Protein AF-A0A2H0L7M5-F1 (afdb_monomer)

Structure (mmCIF, N/CA/C/O backbone):
data_AF-A0A2H0L7M5-F1
#
_entry.id   AF-A0A2H0L7M5-F1
#
loop_
_atom_site.group_PDB
_atom_site.id
_atom_site.type_symbol
_atom_site.label_atom_id
_atom_site.label_alt_id
_atom_site.label_comp_id
_atom_site.label_asym_id
_atom_site.label_entity_id
_atom_site.label_seq_id
_atom_site.pdbx_PDB_ins_code
_atom_site.Cartn_x
_atom_site.Cartn_y
_atom_site.Cartn_z
_atom_site.occupancy
_atom_site.B_iso_or_equiv
_atom_site.auth_seq_id
_atom_site.auth_comp_id
_atom_site.auth_asym_id
_atom_site.auth_atom_id
_atom_site.pdbx_PDB_model_num
ATOM 1 N N . MET A 1 1 ? 35.252 14.551 -13.032 1.00 46.97 1 MET A N 1
ATOM 2 C CA . MET A 1 1 ? 34.311 13.919 -12.076 1.00 46.97 1 MET A CA 1
ATOM 3 C C . MET A 1 1 ? 32.991 14.704 -11.893 1.00 46.97 1 MET A C 1
ATOM 5 O O . MET A 1 1 ? 32.382 14.608 -10.843 1.00 46.97 1 MET A O 1
ATOM 9 N N . LEU A 1 2 ? 32.487 15.441 -12.900 1.00 50.22 2 LEU A N 1
ATOM 10 C CA . LEU A 1 2 ? 31.325 16.353 -12.753 1.00 50.22 2 LEU A CA 1
ATOM 11 C C . LEU A 1 2 ? 30.023 15.880 -13.434 1.00 50.22 2 LEU A C 1
ATOM 13 O O . LEU A 1 2 ? 28.985 16.514 -13.277 1.00 50.22 2 LEU A O 1
ATOM 17 N N . GLN A 1 3 ? 30.059 14.786 -14.201 1.00 51.47 3 GLN A N 1
ATOM 18 C CA . GLN A 1 3 ? 28.890 14.306 -14.955 1.00 51.47 3 GLN A CA 1
ATOM 19 C C . GLN A 1 3 ? 28.024 13.286 -14.198 1.00 51.47 3 GLN A C 1
ATOM 21 O O . GLN A 1 3 ? 26.897 13.041 -14.620 1.00 51.47 3 GLN A O 1
ATOM 26 N N . ASN A 1 4 ? 28.521 12.710 -13.098 1.00 54.72 4 ASN A N 1
ATOM 27 C CA . ASN A 1 4 ? 27.787 11.688 -12.344 1.00 54.72 4 ASN A CA 1
ATOM 28 C C . ASN A 1 4 ? 26.684 12.316 -11.475 1.00 54.72 4 ASN A C 1
ATOM 30 O O . ASN A 1 4 ? 25.532 11.924 -11.619 1.00 54.72 4 ASN A O 1
ATOM 34 N N . ASN A 1 5 ? 26.982 1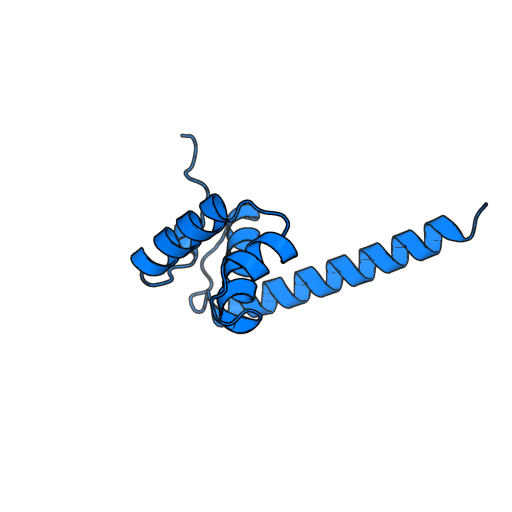3.401 -10.746 1.00 58.94 5 ASN A N 1
ATOM 35 C CA . ASN A 1 5 ? 26.007 14.075 -9.870 1.00 58.94 5 ASN A CA 1
ATOM 36 C C . ASN A 1 5 ? 24.716 14.496 -10.596 1.00 58.94 5 ASN A C 1
ATOM 38 O O . ASN A 1 5 ? 23.626 14.234 -10.112 1.00 58.94 5 ASN A O 1
ATOM 42 N N . LYS A 1 6 ? 24.807 15.056 -11.813 1.00 63.06 6 LYS A N 1
ATOM 43 C CA . LYS A 1 6 ? 23.609 15.474 -12.571 1.00 63.06 6 LYS A CA 1
ATOM 44 C C . LYS A 1 6 ? 22.723 14.306 -13.019 1.00 63.06 6 LYS A C 1
ATOM 46 O O . LYS A 1 6 ? 21.518 14.484 -13.182 1.00 63.06 6 LYS A O 1
ATOM 51 N N . LYS A 1 7 ? 23.312 13.135 -13.291 1.00 67.06 7 LYS A N 1
ATOM 52 C CA . LYS A 1 7 ? 22.551 11.935 -13.675 1.00 67.06 7 LYS A CA 1
ATOM 53 C C . LYS A 1 7 ? 21.855 11.336 -12.460 1.00 67.06 7 LYS A C 1
ATOM 55 O O . LYS A 1 7 ? 20.703 10.928 -12.585 1.00 67.06 7 LYS A O 1
ATOM 60 N N . ASP A 1 8 ? 22.533 11.337 -11.318 1.00 73.06 8 ASP A N 1
ATOM 61 C CA . ASP A 1 8 ? 21.977 10.874 -10.051 1.00 73.06 8 ASP A CA 1
ATOM 62 C C . ASP A 1 8 ? 20.804 11.772 -9.612 1.00 73.06 8 ASP A C 1
ATOM 64 O O . ASP A 1 8 ? 19.721 11.254 -9.340 1.00 73.06 8 ASP A O 1
ATOM 68 N N . ASP A 1 9 ? 20.944 13.099 -9.720 1.00 75.00 9 ASP A N 1
ATOM 69 C CA . ASP A 1 9 ? 19.875 14.069 -9.426 1.00 75.00 9 ASP A CA 1
ATOM 70 C C . ASP A 1 9 ? 18.635 13.879 -10.322 1.00 75.00 9 ASP A C 1
ATOM 72 O O . ASP A 1 9 ? 17.490 13.895 -9.859 1.00 75.00 9 ASP A O 1
ATOM 76 N N . LEU A 1 10 ? 18.839 13.663 -11.628 1.00 75.62 10 LEU A N 1
ATOM 77 C CA . LEU A 1 10 ? 17.740 13.407 -12.564 1.00 75.62 10 LEU A CA 1
ATOM 78 C C . LEU A 1 10 ? 17.038 12.077 -12.253 1.00 75.62 10 LEU A C 1
ATOM 80 O O . LEU A 1 10 ? 15.809 11.986 -12.322 1.00 75.62 10 LEU A O 1
ATOM 84 N N . LEU A 1 11 ? 17.810 11.045 -11.900 1.00 74.31 11 LEU A N 1
ATOM 85 C CA . LEU A 1 11 ? 17.283 9.736 -11.530 1.00 74.31 11 LEU A CA 1
ATOM 86 C C . LEU A 1 11 ? 16.437 9.823 -10.252 1.00 74.31 11 LEU A C 1
ATOM 88 O O . LEU A 1 11 ? 15.370 9.208 -10.180 1.00 74.31 11 LEU A O 1
ATOM 92 N N . GLU A 1 12 ? 16.878 10.594 -9.259 1.00 75.81 12 GLU A N 1
ATOM 93 C CA . GLU A 1 12 ? 16.104 10.864 -8.048 1.00 75.81 12 GLU A CA 1
ATOM 94 C C . GLU A 1 12 ? 14.808 11.613 -8.352 1.00 75.81 12 GLU A C 1
ATOM 96 O O . GLU A 1 12 ? 13.744 11.215 -7.874 1.00 75.81 12 GLU A O 1
ATOM 101 N N . LEU A 1 13 ? 14.856 12.636 -9.206 1.00 75.19 13 LEU A N 1
ATOM 102 C CA . LEU A 1 13 ? 13.675 13.413 -9.576 1.00 75.19 13 LEU A CA 1
ATOM 103 C C . LEU A 1 13 ? 12.617 12.553 -10.285 1.00 75.19 13 LEU A C 1
ATOM 105 O O . LEU A 1 13 ? 11.431 12.615 -9.955 1.00 75.19 13 LEU A O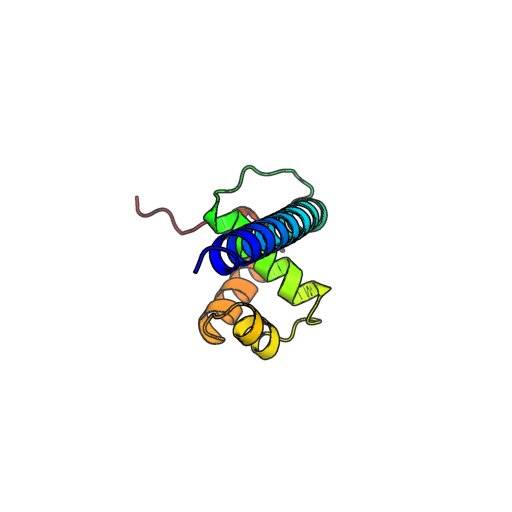 1
ATOM 109 N N . VAL A 1 14 ? 13.039 11.684 -11.207 1.00 76.19 14 VAL A N 1
ATOM 110 C CA . VAL A 1 14 ? 12.142 10.734 -11.885 1.00 76.19 14 VAL A CA 1
ATOM 111 C C . VAL A 1 14 ? 11.554 9.726 -10.895 1.00 76.19 14 VAL A C 1
ATOM 113 O O . VAL A 1 14 ? 10.346 9.472 -10.921 1.00 76.19 14 VAL A O 1
ATOM 116 N N . LYS A 1 15 ? 12.370 9.180 -9.984 1.00 75.31 15 LYS A N 1
ATOM 117 C CA . LYS A 1 15 ? 11.890 8.270 -8.931 1.00 75.31 15 LYS A CA 1
ATOM 118 C C . LYS A 1 15 ? 10.862 8.958 -8.036 1.00 75.31 15 LYS A C 1
ATOM 120 O O . LYS A 1 15 ? 9.794 8.391 -7.804 1.00 75.31 15 LYS A O 1
ATOM 125 N N . ASN A 1 16 ? 11.134 10.182 -7.597 1.00 79.12 16 ASN A N 1
ATOM 126 C CA . ASN A 1 16 ? 10.234 10.965 -6.756 1.00 79.12 16 ASN A CA 1
ATOM 127 C C . ASN A 1 16 ? 8.908 11.249 -7.466 1.00 79.12 16 ASN A C 1
ATOM 129 O O . ASN A 1 16 ? 7.845 11.000 -6.897 1.00 79.12 16 ASN A O 1
ATOM 133 N N . ASN A 1 17 ? 8.952 11.640 -8.739 1.00 83.31 17 ASN A N 1
ATOM 134 C CA . ASN A 1 17 ? 7.749 11.832 -9.547 1.00 83.31 17 ASN A CA 1
ATOM 135 C C . ASN A 1 17 ? 6.940 10.540 -9.693 1.00 83.31 17 ASN A C 1
ATOM 137 O O . ASN A 1 17 ? 5.727 10.552 -9.489 1.00 83.31 17 ASN A O 1
ATOM 141 N N . SER A 1 18 ? 7.594 9.410 -9.973 1.00 80.38 18 SER A N 1
ATOM 142 C CA . SER A 1 18 ? 6.909 8.116 -10.080 1.00 80.38 18 SER A CA 1
ATOM 143 C C . SER A 1 18 ? 6.230 7.708 -8.765 1.00 80.38 18 SER A C 1
ATOM 145 O O . SER A 1 18 ? 5.081 7.263 -8.768 1.00 80.38 18 SER A O 1
ATOM 147 N N . ASN A 1 19 ? 6.896 7.935 -7.628 1.00 82.81 19 ASN A N 1
ATOM 148 C CA . ASN A 1 19 ? 6.349 7.669 -6.301 1.00 82.81 19 ASN A CA 1
ATOM 149 C C . ASN A 1 19 ? 5.153 8.574 -5.988 1.00 82.81 19 ASN A C 1
ATOM 151 O O . ASN A 1 19 ? 4.157 8.086 -5.455 1.00 82.81 19 ASN A O 1
ATOM 155 N N . ASN A 1 20 ? 5.229 9.856 -6.351 1.00 86.06 20 ASN A N 1
ATOM 156 C CA . ASN A 1 20 ? 4.145 10.820 -6.172 1.00 86.06 20 ASN A CA 1
ATOM 157 C C . ASN A 1 20 ? 2.927 10.454 -7.025 1.00 86.06 20 ASN A C 1
ATOM 159 O O . ASN A 1 20 ? 1.806 10.447 -6.524 1.00 86.06 20 ASN A O 1
ATOM 163 N N . ILE A 1 21 ? 3.134 10.065 -8.285 1.00 86.88 21 ILE A N 1
ATOM 164 C CA . ILE A 1 21 ? 2.051 9.603 -9.163 1.00 86.88 21 ILE A CA 1
ATOM 165 C C . ILE A 1 21 ? 1.390 8.351 -8.577 1.00 86.88 21 ILE A C 1
ATOM 167 O O . ILE A 1 21 ? 0.167 8.304 -8.451 1.00 86.88 21 ILE A O 1
ATOM 171 N N . MET A 1 22 ? 2.177 7.355 -8.156 1.00 85.94 22 MET A N 1
ATOM 172 C CA . MET A 1 22 ? 1.633 6.153 -7.514 1.00 85.94 22 MET A CA 1
ATOM 173 C C . MET A 1 22 ? 0.883 6.474 -6.220 1.00 85.94 22 MET A C 1
ATOM 175 O O . MET A 1 22 ? -0.144 5.857 -5.952 1.00 85.94 22 MET A O 1
ATOM 179 N N . GLN A 1 23 ? 1.371 7.436 -5.433 1.00 88.94 23 GLN A N 1
ATOM 180 C CA . GLN A 1 23 ? 0.699 7.902 -4.223 1.00 88.94 23 GLN A CA 1
ATOM 181 C C . GLN A 1 23 ? -0.666 8.514 -4.551 1.00 88.94 23 GLN A C 1
ATOM 183 O O . GLN A 1 23 ? -1.664 8.117 -3.959 1.00 88.94 23 GLN A O 1
ATOM 188 N N . ILE A 1 24 ? -0.727 9.415 -5.534 1.00 88.62 24 ILE A N 1
ATOM 189 C CA . ILE A 1 24 ? -1.973 10.053 -5.980 1.00 88.62 24 ILE A CA 1
ATOM 190 C C . ILE A 1 24 ? -2.973 9.000 -6.473 1.00 88.62 24 ILE A C 1
ATOM 192 O O . ILE A 1 24 ? -4.157 9.065 -6.148 1.00 88.62 24 ILE A O 1
ATOM 196 N N . ILE A 1 25 ? -2.513 8.009 -7.242 1.00 89.88 25 ILE A N 1
ATOM 197 C CA . ILE A 1 25 ? -3.372 6.921 -7.728 1.00 89.88 25 ILE A CA 1
ATOM 198 C C . ILE A 1 25 ? -3.869 6.061 -6.559 1.00 89.88 25 ILE A C 1
ATOM 200 O O . ILE A 1 25 ? -5.049 5.711 -6.521 1.00 89.88 25 ILE A O 1
ATOM 204 N N . ALA A 1 26 ? -2.994 5.733 -5.606 1.00 90.19 26 ALA A N 1
ATOM 205 C CA . ALA A 1 26 ? -3.354 4.967 -4.419 1.00 90.19 26 ALA A CA 1
ATOM 206 C C . ALA A 1 26 ? -4.400 5.705 -3.575 1.00 90.19 26 ALA A C 1
ATOM 208 O O . ALA A 1 26 ? -5.393 5.098 -3.193 1.00 90.19 26 ALA A O 1
ATOM 209 N N . GLU A 1 27 ? -4.226 7.008 -3.347 1.00 89.94 27 GLU A N 1
ATOM 210 C CA . GLU A 1 27 ? -5.193 7.833 -2.618 1.00 89.94 27 GLU A CA 1
ATOM 211 C C . GLU A 1 27 ? -6.536 7.895 -3.349 1.00 89.94 27 GLU A C 1
ATOM 213 O O . GLU A 1 27 ? -7.561 7.585 -2.755 1.00 89.94 27 GLU A O 1
ATOM 218 N N . LYS A 1 28 ? -6.551 8.154 -4.660 1.00 89.06 28 LYS A N 1
ATOM 219 C CA . LYS A 1 28 ? -7.807 8.176 -5.429 1.00 89.06 28 LYS A CA 1
ATOM 220 C C . LYS A 1 28 ? -8.556 6.841 -5.417 1.00 89.06 28 LYS A C 1
ATOM 222 O O . LYS A 1 28 ? -9.781 6.833 -5.422 1.00 89.06 28 LYS A O 1
ATOM 227 N N . LYS A 1 29 ? -7.838 5.712 -5.447 1.00 88.25 29 LYS A N 1
ATOM 228 C CA . LYS A 1 29 ? -8.451 4.375 -5.527 1.00 88.25 29 LYS A CA 1
ATOM 229 C C . LYS A 1 29 ? -8.817 3.782 -4.170 1.00 88.25 29 LYS A C 1
ATOM 231 O O . LYS A 1 29 ? -9.809 3.070 -4.078 1.00 88.25 29 LYS A O 1
ATOM 236 N N . LEU A 1 30 ? -7.984 4.000 -3.156 1.00 88.12 30 LEU A N 1
ATOM 237 C CA . LEU A 1 30 ? -8.085 3.342 -1.850 1.00 88.12 30 LEU A CA 1
ATOM 238 C C . LEU A 1 30 ? -8.482 4.303 -0.721 1.00 88.12 30 LEU A C 1
ATOM 240 O O . LEU A 1 30 ? -8.739 3.851 0.387 1.00 88.12 30 LEU A O 1
ATOM 244 N N . ASN A 1 31 ? -8.558 5.608 -0.988 1.00 90.56 31 ASN A N 1
ATOM 245 C CA . ASN A 1 31 ? -9.077 6.621 -0.071 1.00 90.56 31 ASN A CA 1
ATOM 246 C C . ASN A 1 31 ? -10.156 7.489 -0.757 1.00 90.56 31 ASN A C 1
ATOM 248 O O . ASN A 1 31 ? -9.987 8.703 -0.878 1.00 90.56 31 ASN A O 1
ATOM 252 N N . PRO A 1 32 ? -11.278 6.895 -1.210 1.00 88.19 32 PRO A N 1
ATOM 253 C CA . PRO A 1 32 ? -12.327 7.628 -1.929 1.00 88.19 32 PRO A CA 1
ATOM 254 C C . PRO A 1 32 ? -12.963 8.750 -1.092 1.00 88.19 32 PRO A C 1
ATOM 256 O O . PRO A 1 32 ? -13.430 9.743 -1.640 1.00 88.19 32 PRO A O 1
ATOM 259 N N . ASN A 1 33 ? -12.936 8.615 0.236 1.00 88.31 33 ASN A N 1
ATOM 260 C CA . ASN A 1 33 ? -13.487 9.592 1.174 1.00 88.31 33 ASN A CA 1
ATOM 261 C C . ASN A 1 33 ? -12.501 10.723 1.524 1.00 88.31 33 ASN A C 1
ATOM 263 O O . ASN A 1 33 ? -12.819 11.554 2.369 1.00 88.31 33 ASN A O 1
ATOM 267 N N . ASN A 1 34 ? -11.312 10.759 0.904 1.00 87.12 34 ASN A N 1
ATOM 268 C CA . ASN A 1 34 ? -10.274 11.771 1.130 1.00 87.12 34 ASN A CA 1
ATOM 269 C C . ASN A 1 34 ? -9.924 11.983 2.613 1.00 87.12 34 ASN A C 1
ATOM 271 O O . ASN A 1 34 ? -9.688 13.111 3.051 1.00 87.12 34 ASN A O 1
ATOM 275 N N . TYR A 1 35 ? -9.868 10.902 3.398 1.00 89.69 35 TYR A N 1
ATOM 276 C CA . TYR A 1 35 ? -9.422 10.985 4.785 1.00 89.69 35 TYR A CA 1
ATOM 277 C C . TYR A 1 35 ? -8.016 11.581 4.857 1.00 89.69 35 TYR A C 1
ATOM 279 O O . TYR A 1 35 ? -7.156 11.273 4.025 1.00 89.69 35 TYR A O 1
ATOM 287 N N . HIS A 1 36 ? -7.779 12.419 5.864 1.00 88.62 36 HIS A N 1
ATOM 288 C CA . HIS A 1 36 ? -6.443 12.916 6.146 1.00 88.62 36 HIS A CA 1
ATOM 289 C C . HIS A 1 36 ? -5.592 11.766 6.687 1.00 88.62 36 HIS A C 1
ATOM 291 O O . HIS A 1 36 ? -5.961 11.151 7.685 1.00 88.62 36 HIS A O 1
ATOM 297 N N . LEU A 1 37 ? -4.487 11.471 6.002 1.00 90.06 37 LEU A N 1
ATOM 298 C CA . LEU A 1 37 ? -3.576 10.384 6.347 1.00 90.06 37 LEU A CA 1
ATOM 299 C C . LEU A 1 37 ? -2.185 10.937 6.640 1.00 90.06 37 LEU A C 1
ATOM 301 O O . LEU A 1 37 ? -1.695 11.797 5.894 1.00 90.06 37 LEU A O 1
ATOM 305 N N . SER A 1 38 ? -1.521 10.398 7.661 1.00 91.44 38 SER A N 1
ATOM 306 C CA . SER A 1 38 ? -0.116 10.702 7.936 1.00 91.44 38 SER A CA 1
ATOM 307 C C . SER A 1 38 ? 0.784 10.282 6.768 1.00 91.44 38 SER A C 1
ATOM 309 O O . SER A 1 38 ? 0.434 9.433 5.942 1.00 91.44 38 SER A O 1
ATOM 311 N N . ALA A 1 39 ? 1.990 10.849 6.689 1.00 89.06 39 ALA A N 1
ATOM 312 C CA . ALA A 1 39 ? 2.955 10.476 5.653 1.00 89.06 39 ALA A CA 1
ATOM 313 C C . ALA A 1 39 ? 3.269 8.965 5.662 1.00 89.06 39 ALA A C 1
ATOM 315 O O . ALA A 1 39 ? 3.474 8.353 4.609 1.00 89.06 39 ALA A O 1
ATOM 316 N N . GLU A 1 40 ? 3.263 8.346 6.844 1.00 90.38 40 GLU A N 1
ATOM 317 C CA . GLU A 1 40 ? 3.498 6.916 6.991 1.00 90.38 40 GLU A CA 1
ATOM 318 C C . GLU A 1 40 ? 2.296 6.082 6.526 1.00 90.38 40 GLU A C 1
ATOM 320 O O . GLU A 1 40 ? 2.475 5.127 5.764 1.00 90.38 40 GLU A O 1
ATOM 325 N N . ALA A 1 41 ? 1.072 6.480 6.884 1.00 91.75 41 ALA A N 1
ATOM 326 C CA . ALA A 1 41 ? -0.149 5.847 6.386 1.00 91.75 41 ALA A CA 1
ATOM 327 C C . ALA A 1 41 ? -0.262 5.950 4.862 1.00 91.75 41 ALA A C 1
ATOM 329 O O . ALA A 1 41 ? -0.559 4.967 4.186 1.00 91.75 41 ALA A O 1
ATOM 330 N N . LYS A 1 42 ? 0.082 7.108 4.291 1.00 91.81 42 LYS A N 1
ATOM 331 C CA . LYS A 1 42 ? 0.168 7.326 2.842 1.00 91.81 42 LYS A CA 1
ATOM 332 C C . LYS A 1 42 ? 1.138 6.357 2.173 1.00 91.81 42 LYS A C 1
ATOM 334 O O . LYS A 1 42 ? 0.781 5.710 1.186 1.00 91.81 42 LYS A O 1
ATOM 339 N N . LYS A 1 43 ? 2.336 6.192 2.741 1.00 92.00 43 LYS A N 1
ATOM 340 C CA . LYS A 1 43 ? 3.335 5.223 2.268 1.00 92.00 43 LYS A CA 1
ATOM 341 C C . LYS A 1 43 ? 2.789 3.792 2.303 1.00 92.00 43 LYS A C 1
ATOM 343 O O . LYS A 1 43 ? 2.926 3.060 1.324 1.00 92.00 43 LYS A O 1
ATOM 348 N N . ARG A 1 44 ? 2.130 3.409 3.399 1.00 93.75 44 ARG A N 1
ATOM 349 C CA . ARG A 1 44 ? 1.482 2.099 3.570 1.00 93.75 44 ARG A CA 1
ATOM 350 C C . ARG A 1 44 ? 0.331 1.889 2.582 1.00 93.75 44 ARG A C 1
ATOM 352 O O . ARG A 1 44 ? 0.207 0.805 2.015 1.00 93.75 44 ARG A O 1
ATOM 359 N N . LEU A 1 45 ? -0.444 2.930 2.288 1.00 93.56 45 LEU A N 1
ATOM 360 C CA . LEU A 1 45 ? -1.516 2.903 1.292 1.00 93.56 45 LEU A CA 1
ATOM 361 C C . LEU A 1 45 ? -0.965 2.645 -0.115 1.00 93.56 45 LEU A C 1
ATOM 363 O O . LEU A 1 45 ? -1.508 1.830 -0.860 1.00 93.56 45 LEU A O 1
ATOM 367 N N . ARG A 1 46 ? 0.171 3.264 -0.463 1.00 93.19 46 ARG A N 1
ATOM 368 C CA . ARG A 1 46 ? 0.880 2.981 -1.720 1.00 93.19 46 ARG A CA 1
ATOM 369 C C . ARG A 1 46 ? 1.323 1.521 -1.811 1.00 93.19 46 ARG A C 1
ATOM 371 O O . ARG A 1 46 ? 1.234 0.917 -2.879 1.00 93.19 46 ARG A O 1
ATOM 378 N N . TRP A 1 47 ? 1.766 0.931 -0.703 1.00 93.94 47 TRP A N 1
ATOM 379 C CA . TRP A 1 47 ? 2.109 -0.492 -0.652 1.00 93.94 47 TRP A CA 1
ATOM 380 C C . TRP A 1 47 ? 0.890 -1.388 -0.864 1.00 93.94 47 TRP A C 1
ATOM 382 O O . TRP A 1 47 ? 0.984 -2.353 -1.621 1.00 93.94 47 TRP A O 1
ATOM 392 N N . MET A 1 48 ? -0.261 -1.037 -0.282 1.00 94.44 48 MET A N 1
ATOM 393 C CA . MET A 1 48 ? -1.525 -1.731 -0.554 1.00 94.44 48 MET A CA 1
ATOM 394 C C . MET A 1 48 ? -1.924 -1.612 -2.028 1.00 94.44 48 MET A C 1
ATOM 396 O O . MET A 1 48 ? -2.280 -2.616 -2.641 1.00 94.44 48 MET A O 1
ATOM 400 N N . HIS A 1 49 ? -1.789 -0.432 -2.638 1.00 92.50 49 HIS A N 1
ATOM 401 C CA . HIS A 1 49 ? -2.033 -0.267 -4.072 1.00 92.50 49 HIS A CA 1
ATOM 402 C C . HIS A 1 49 ? -1.131 -1.187 -4.906 1.00 92.50 49 HIS A C 1
ATOM 404 O O . HIS A 1 49 ? -1.619 -1.910 -5.769 1.00 92.50 49 HIS A O 1
ATOM 410 N N . MET A 1 50 ? 0.171 -1.240 -4.615 1.00 91.62 50 MET A N 1
ATOM 411 C CA . MET A 1 50 ? 1.100 -2.129 -5.323 1.00 91.62 50 MET A CA 1
ATOM 412 C C . MET A 1 50 ? 0.774 -3.614 -5.104 1.00 91.62 50 MET A C 1
ATOM 414 O O . MET A 1 50 ? 0.897 -4.425 -6.021 1.00 91.62 50 MET A O 1
ATOM 418 N N . LEU A 1 51 ? 0.334 -3.985 -3.902 1.00 93.62 51 LEU A N 1
ATOM 419 C CA . LEU A 1 51 ? -0.083 -5.347 -3.593 1.00 93.62 51 LEU A CA 1
ATOM 420 C C . LEU A 1 51 ? -1.294 -5.768 -4.431 1.00 93.62 51 LEU A C 1
ATOM 422 O O . LEU A 1 51 ? -1.248 -6.808 -5.087 1.00 93.62 51 LEU A O 1
ATOM 426 N N . TYR A 1 52 ? -2.363 -4.971 -4.422 1.00 91.56 52 TYR A N 1
ATOM 427 C CA . TYR A 1 52 ? -3.625 -5.343 -5.062 1.00 91.56 52 TYR A CA 1
ATOM 428 C C . TYR A 1 52 ? -3.640 -5.088 -6.570 1.00 91.56 52 TYR A C 1
ATOM 430 O O . TYR A 1 52 ? -4.177 -5.910 -7.308 1.00 91.56 52 TYR A O 1
ATOM 438 N N . CYS A 1 53 ? -3.048 -3.987 -7.040 1.00 86.50 53 CYS A N 1
ATOM 439 C CA . CYS A 1 53 ? -3.091 -3.603 -8.450 1.00 86.50 53 CYS A CA 1
ATOM 440 C C . CYS A 1 53 ? -1.930 -4.192 -9.259 1.00 86.50 53 CYS A C 1
ATOM 442 O O . CYS A 1 53 ? -2.176 -4.808 -10.292 1.00 86.50 53 CYS A O 1
ATOM 444 N N . ASP A 1 54 ? -0.682 -4.055 -8.798 1.00 85.31 54 ASP A N 1
ATOM 445 C CA . ASP A 1 54 ? 0.475 -4.498 -9.594 1.00 85.31 54 ASP A CA 1
ATOM 446 C C . ASP A 1 54 ? 0.734 -6.000 -9.447 1.00 85.31 54 ASP A C 1
ATOM 448 O O . ASP A 1 54 ? 1.113 -6.669 -10.403 1.00 85.31 54 ASP A O 1
ATOM 452 N N . GLN A 1 55 ? 0.607 -6.525 -8.226 1.00 88.69 55 GLN A N 1
ATOM 453 C CA . GLN A 1 55 ? 1.066 -7.874 -7.878 1.00 88.69 55 GLN A CA 1
ATOM 454 C C . GLN A 1 55 ? -0.076 -8.871 -7.656 1.00 88.69 55 GLN A C 1
ATOM 456 O O . GLN A 1 55 ? 0.177 -10.000 -7.238 1.00 88.69 55 GLN A O 1
ATOM 461 N N . ARG A 1 56 ? -1.328 -8.476 -7.937 1.00 89.75 56 ARG A N 1
ATOM 462 C CA . ARG A 1 56 ? -2.530 -9.330 -7.850 1.00 89.75 56 ARG A CA 1
ATOM 463 C C . ARG A 1 56 ? -2.666 -10.064 -6.504 1.00 89.75 56 ARG A C 1
ATOM 465 O O . ARG A 1 56 ? -3.098 -11.210 -6.450 1.00 89.75 56 ARG A O 1
ATOM 472 N N . GLY A 1 57 ? -2.253 -9.420 -5.413 1.00 87.38 57 GLY A N 1
ATOM 473 C CA . GLY A 1 57 ? -2.287 -9.976 -4.058 1.00 87.38 57 GLY A CA 1
ATOM 474 C C . GLY A 1 57 ? -1.078 -10.834 -3.664 1.00 87.38 57 GLY A C 1
ATOM 475 O O . GLY A 1 57 ? -1.064 -11.376 -2.558 1.00 87.38 57 GLY A O 1
ATOM 476 N N . ASN A 1 58 ? -0.042 -10.952 -4.503 1.00 93.56 58 ASN A N 1
ATOM 477 C CA . ASN A 1 58 ? 1.163 -11.714 -4.167 1.00 93.56 58 ASN A CA 1
ATOM 478 C C . ASN A 1 58 ? 2.059 -10.967 -3.164 1.00 93.56 58 ASN A C 1
ATOM 480 O O . ASN A 1 58 ? 2.980 -10.238 -3.534 1.00 93.56 58 ASN A O 1
ATOM 484 N N . VAL A 1 59 ? 1.829 -11.231 -1.876 1.00 93.00 59 VAL A N 1
ATOM 485 C CA . VAL A 1 59 ? 2.572 -10.640 -0.750 1.00 93.00 59 VAL A CA 1
ATOM 486 C C . VAL A 1 59 ? 4.086 -10.822 -0.882 1.00 93.00 59 VAL A C 1
ATOM 488 O O . VAL A 1 59 ? 4.836 -9.909 -0.551 1.00 93.00 59 VAL A O 1
ATOM 491 N N . SER A 1 60 ? 4.565 -11.967 -1.375 1.00 93.12 60 SER A N 1
ATOM 492 C CA . SER A 1 60 ? 6.010 -12.239 -1.431 1.00 93.12 60 SER A CA 1
ATOM 493 C C . SER A 1 60 ? 6.702 -11.385 -2.491 1.00 93.12 60 SER A C 1
ATOM 495 O O . SER A 1 60 ? 7.748 -10.793 -2.224 1.00 93.12 60 SER A O 1
ATOM 497 N N . SER A 1 61 ? 6.093 -11.284 -3.675 1.00 93.31 61 SER A N 1
ATOM 498 C CA . SER A 1 61 ? 6.602 -10.438 -4.757 1.00 93.31 61 SER A CA 1
ATOM 499 C C . SER A 1 61 ? 6.573 -8.961 -4.363 1.00 93.31 61 SER A C 1
ATOM 501 O O . SER A 1 61 ? 7.567 -8.247 -4.505 1.00 93.31 61 SER A O 1
ATOM 503 N N . THR A 1 62 ? 5.463 -8.511 -3.772 1.00 93.56 62 THR A N 1
ATOM 504 C CA . THR A 1 62 ? 5.314 -7.131 -3.304 1.00 93.56 62 THR A CA 1
ATOM 505 C C . THR A 1 62 ? 6.314 -6.783 -2.204 1.00 93.56 62 THR A C 1
ATOM 507 O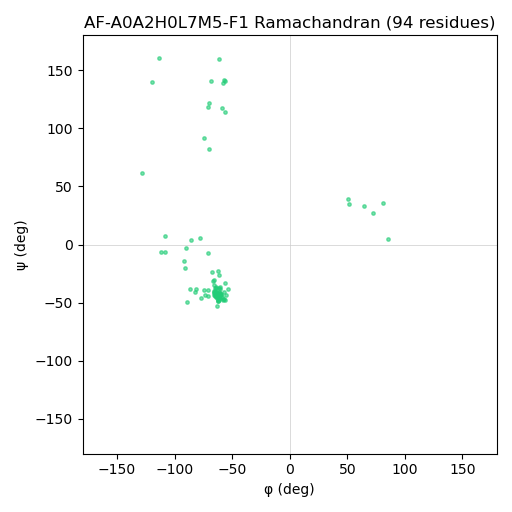 O . THR A 1 62 ? 6.964 -5.745 -2.285 1.00 93.56 62 THR A O 1
ATOM 510 N N . ALA A 1 63 ? 6.488 -7.653 -1.206 1.00 93.88 63 ALA A N 1
ATOM 511 C CA . ALA A 1 63 ? 7.438 -7.437 -0.117 1.00 93.88 63 ALA A CA 1
ATOM 512 C C . ALA A 1 63 ? 8.873 -7.287 -0.645 1.00 93.88 63 ALA A C 1
ATOM 514 O O . ALA A 1 63 ? 9.570 -6.350 -0.260 1.00 93.88 63 ALA A O 1
ATOM 515 N N . ARG A 1 64 ? 9.278 -8.133 -1.604 1.00 93.12 64 ARG A N 1
ATOM 516 C CA . ARG A 1 64 ? 10.586 -8.036 -2.267 1.00 93.12 64 ARG A CA 1
ATOM 517 C C . ARG A 1 64 ? 10.738 -6.738 -3.066 1.00 93.12 64 ARG A C 1
ATOM 519 O O . ARG A 1 64 ? 11.783 -6.107 -2.980 1.00 93.12 64 ARG A O 1
ATOM 526 N N . LYS A 1 65 ? 9.705 -6.325 -3.810 1.00 89.94 65 LYS A N 1
ATOM 527 C CA . LYS A 1 65 ? 9.722 -5.094 -4.624 1.00 89.94 65 LYS A CA 1
ATOM 528 C C . LYS A 1 65 ? 9.824 -3.828 -3.768 1.00 89.94 65 LYS A C 1
ATOM 530 O O . LYS A 1 65 ? 10.445 -2.858 -4.183 1.00 89.94 65 LYS A O 1
ATOM 535 N N . ILE A 1 66 ? 9.208 -3.837 -2.588 1.00 89.69 66 ILE A N 1
ATOM 536 C CA . ILE A 1 66 ? 9.162 -2.684 -1.679 1.00 89.69 66 ILE A CA 1
ATOM 537 C C . ILE A 1 66 ? 10.332 -2.688 -0.680 1.00 89.69 66 ILE A C 1
ATOM 539 O O . ILE A 1 66 ? 10.661 -1.641 -0.127 1.00 89.69 66 ILE A O 1
ATOM 543 N N . GLY A 1 67 ? 10.973 -3.838 -0.457 1.00 91.44 67 GLY A N 1
ATOM 544 C CA . GLY A 1 67 ? 12.056 -3.987 0.517 1.00 91.44 67 GLY A CA 1
ATOM 545 C C . GLY A 1 67 ? 11.560 -4.156 1.957 1.00 91.44 67 GLY A C 1
ATOM 546 O 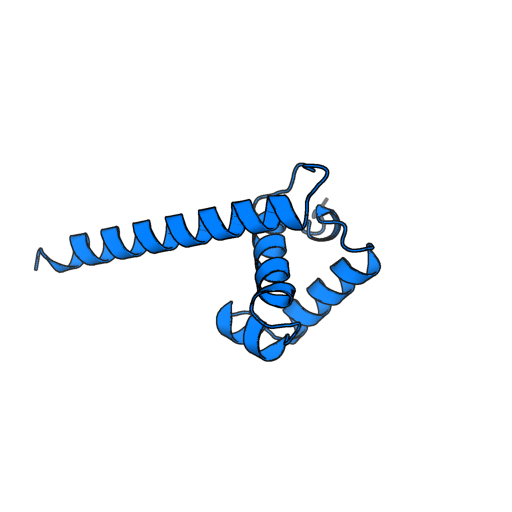O . GLY A 1 67 ? 12.176 -3.645 2.885 1.00 91.44 67 GLY A O 1
ATOM 547 N N . LEU A 1 68 ? 10.432 -4.844 2.152 1.00 91.50 68 LEU A N 1
ATOM 548 C CA . LEU A 1 68 ? 9.859 -5.143 3.470 1.00 91.50 68 LEU A CA 1
ATOM 549 C C . LEU A 1 68 ? 9.898 -6.639 3.763 1.00 91.50 68 LEU A C 1
ATOM 551 O O . LEU A 1 68 ? 9.958 -7.468 2.853 1.00 91.50 68 LEU A O 1
ATOM 555 N N . SER A 1 69 ? 9.784 -7.0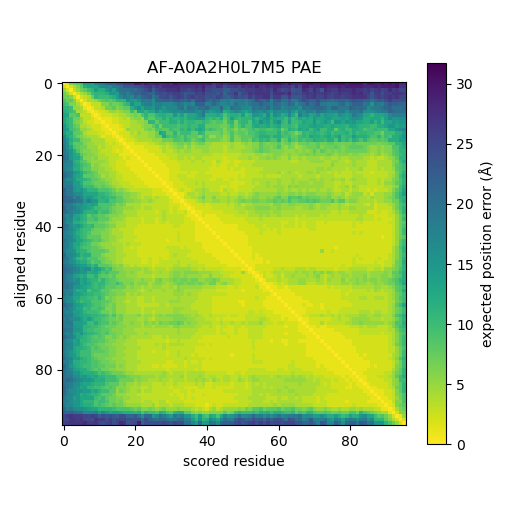01 5.042 1.00 94.44 69 SER A N 1
ATOM 556 C CA . SER A 1 69 ? 9.572 -8.401 5.395 1.00 94.44 69 SER A CA 1
ATOM 557 C C . SER A 1 69 ? 8.176 -8.852 4.951 1.00 94.44 69 SER A C 1
ATOM 559 O O . SER A 1 69 ? 7.181 -8.128 5.064 1.00 94.44 69 SER A O 1
ATOM 561 N N . ARG A 1 70 ? 8.089 -10.090 4.452 1.00 94.06 70 ARG A N 1
ATOM 562 C CA . ARG A 1 70 ? 6.815 -10.702 4.048 1.00 94.06 70 ARG A CA 1
ATOM 563 C C . ARG A 1 70 ? 5.817 -10.733 5.206 1.00 94.06 70 ARG A C 1
ATOM 565 O O . ARG A 1 70 ? 4.637 -10.478 4.990 1.00 94.06 70 ARG A O 1
ATOM 572 N N . GLN A 1 71 ? 6.287 -11.051 6.413 1.00 94.44 71 GLN A N 1
ATOM 573 C CA . GLN A 1 71 ? 5.449 -11.123 7.613 1.00 94.44 71 GLN A CA 1
ATOM 574 C C . GLN A 1 71 ? 4.825 -9.766 7.934 1.00 94.44 71 GLN A C 1
ATOM 576 O O . GLN A 1 71 ? 3.622 -9.687 8.164 1.00 94.44 71 GLN A O 1
ATOM 581 N N . TRP A 1 72 ? 5.619 -8.697 7.856 1.00 93.94 72 TRP A N 1
ATOM 582 C CA . TRP A 1 72 ? 5.144 -7.347 8.125 1.00 93.94 72 TRP A CA 1
ATOM 583 C C . TRP A 1 72 ? 4.104 -6.896 7.094 1.00 93.94 72 TRP A C 1
ATOM 585 O O . TRP A 1 72 ? 3.032 -6.418 7.459 1.00 93.94 72 TRP A O 1
ATOM 595 N N . LEU A 1 73 ? 4.353 -7.146 5.802 1.00 94.25 73 LEU A N 1
ATOM 596 C CA . LEU A 1 73 ? 3.373 -6.835 4.757 1.00 94.25 73 LEU A CA 1
ATOM 597 C C . LEU A 1 73 ? 2.094 -7.678 4.888 1.00 94.25 73 LEU A C 1
ATOM 599 O O . LEU A 1 73 ? 1.000 -7.173 4.650 1.00 94.25 73 LEU A O 1
ATOM 603 N N . SER A 1 74 ? 2.218 -8.949 5.277 1.00 95.00 74 SER A N 1
ATOM 604 C CA . SER A 1 74 ? 1.071 -9.829 5.513 1.00 95.00 74 SER A CA 1
ATOM 605 C C . SER A 1 74 ? 0.210 -9.338 6.675 1.00 95.00 74 SER A C 1
ATOM 607 O O . SER A 1 74 ? -1.014 -9.343 6.566 1.00 95.00 74 SER A O 1
ATOM 609 N N . HIS A 1 75 ? 0.838 -8.896 7.765 1.00 93.88 75 HIS A N 1
ATOM 610 C CA . HIS A 1 75 ? 0.137 -8.305 8.900 1.00 93.88 75 HIS A CA 1
ATOM 611 C C . HIS A 1 75 ? -0.595 -7.024 8.485 1.00 93.88 75 HIS A C 1
ATOM 613 O O . HIS A 1 75 ? -1.796 -6.899 8.707 1.00 93.88 75 HIS A O 1
ATOM 619 N N . LEU A 1 76 ? 0.091 -6.120 7.779 1.00 93.31 76 LEU A N 1
ATOM 620 C CA . LEU A 1 76 ? -0.501 -4.873 7.300 1.00 93.31 76 LEU A CA 1
ATOM 621 C C . LEU A 1 76 ? -1.687 -5.117 6.350 1.00 93.31 76 LEU A C 1
ATOM 623 O O . LEU A 1 76 ? -2.729 -4.477 6.477 1.00 93.31 76 LEU A O 1
ATOM 627 N N . LYS A 1 77 ? -1.554 -6.084 5.431 1.00 94.12 77 LYS A N 1
ATOM 628 C CA . LYS A 1 77 ? -2.642 -6.535 4.552 1.00 94.12 77 LYS A CA 1
ATOM 629 C C . LYS A 1 77 ? -3.851 -6.985 5.369 1.00 94.12 77 LYS A C 1
ATOM 631 O O . LYS A 1 77 ? -4.970 -6.587 5.067 1.00 94.12 77 LYS A O 1
ATOM 636 N N . GLN A 1 78 ? -3.624 -7.805 6.391 1.00 94.50 78 GLN A N 1
ATOM 637 C CA . GLN A 1 78 ? -4.687 -8.337 7.234 1.00 94.50 78 GLN A CA 1
ATOM 638 C C . GLN A 1 78 ? -5.408 -7.234 8.015 1.00 94.50 78 GLN A C 1
ATOM 640 O O . GLN A 1 78 ? -6.635 -7.254 8.074 1.00 94.50 78 GLN A O 1
ATOM 645 N N . VAL A 1 79 ? -4.675 -6.268 8.580 1.00 93.56 79 VAL A N 1
ATOM 646 C CA . VAL A 1 79 ? -5.259 -5.095 9.257 1.00 93.56 79 VAL A CA 1
ATOM 647 C C . VAL A 1 79 ? -6.152 -4.317 8.293 1.00 93.56 79 VAL A C 1
ATOM 649 O O . VAL A 1 79 ? -7.303 -4.033 8.611 1.00 93.56 79 VAL A O 1
ATOM 652 N N . PHE A 1 80 ? -5.648 -4.048 7.088 1.00 93.62 80 PHE A N 1
ATOM 653 C CA . PHE A 1 80 ? -6.388 -3.327 6.058 1.00 93.62 80 PHE A CA 1
ATOM 654 C C . PHE A 1 80 ? -7.629 -4.083 5.567 1.00 93.62 80 PHE A C 1
ATOM 656 O O . PHE A 1 80 ? -8.674 -3.489 5.359 1.00 93.62 80 PHE A O 1
ATOM 663 N N . GLU A 1 81 ? -7.569 -5.402 5.389 1.00 93.62 81 GLU A N 1
ATOM 664 C CA . GLU A 1 81 ? -8.749 -6.174 4.977 1.00 93.62 81 GLU A CA 1
ATOM 665 C C . GLU A 1 81 ? -9.794 -6.279 6.090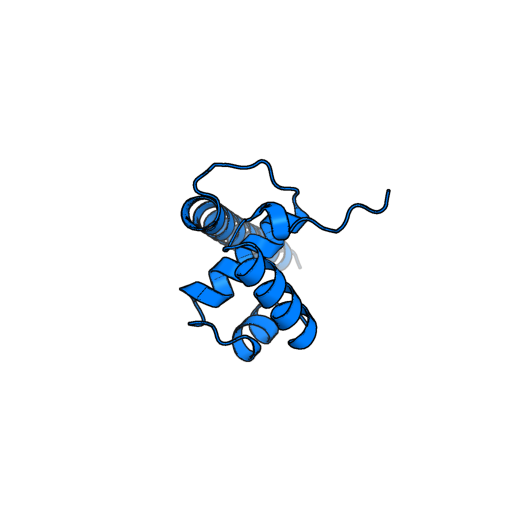 1.00 93.62 81 GLU A C 1
ATOM 667 O O . GLU A 1 81 ? -10.988 -6.169 5.814 1.00 93.62 81 GLU A O 1
ATOM 672 N N . ARG A 1 82 ? -9.362 -6.448 7.346 1.00 93.88 82 ARG A N 1
ATOM 673 C CA . ARG A 1 82 ? -10.260 -6.520 8.509 1.00 93.88 82 ARG A CA 1
ATOM 674 C C . ARG A 1 82 ? -10.994 -5.211 8.776 1.00 93.88 82 ARG A C 1
ATOM 676 O O . ARG A 1 82 ? -12.124 -5.254 9.244 1.00 93.88 82 ARG A O 1
ATOM 683 N N . SER A 1 83 ? -10.385 -4.072 8.455 1.00 90.62 83 SER A N 1
ATOM 684 C CA . SER A 1 83 ? -11.029 -2.758 8.553 1.00 90.62 83 SER A CA 1
ATOM 685 C C . SER A 1 83 ? -11.989 -2.457 7.395 1.00 90.62 83 SER A C 1
ATOM 687 O O . SER A 1 83 ? -12.486 -1.341 7.289 1.00 90.62 83 SER A O 1
ATOM 689 N N . GLY A 1 84 ? -12.238 -3.416 6.494 1.00 90.69 84 GLY A N 1
ATOM 690 C CA . GLY A 1 84 ? -13.040 -3.178 5.294 1.00 90.69 84 GLY A CA 1
ATOM 691 C C . GLY A 1 84 ? -12.310 -2.335 4.247 1.00 90.69 84 GLY A C 1
ATOM 692 O O . GLY A 1 84 ? -12.955 -1.671 3.440 1.00 90.69 84 GLY A O 1
ATOM 693 N N . LYS A 1 85 ? -10.969 -2.378 4.238 1.00 90.69 85 LYS A N 1
ATOM 694 C CA . LYS A 1 85 ? -10.084 -1.555 3.398 1.00 90.69 85 LYS A CA 1
ATOM 695 C C . LYS A 1 85 ? -10.176 -0.065 3.723 1.00 90.69 85 LYS A C 1
ATOM 697 O O . LYS A 1 85 ? -10.006 0.771 2.837 1.00 90.69 85 LYS A O 1
ATOM 702 N N . ASP A 1 86 ? -10.409 0.263 4.993 1.00 90.81 86 AS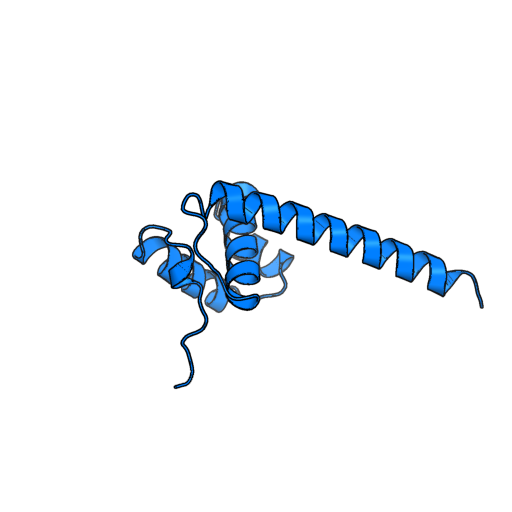P A N 1
ATOM 703 C CA . ASP A 1 86 ? -10.349 1.642 5.468 1.00 90.81 86 ASP A CA 1
ATOM 704 C C . ASP A 1 86 ? -8.882 2.113 5.486 1.00 90.81 86 ASP A C 1
ATOM 706 O O . ASP A 1 86 ? -8.059 1.538 6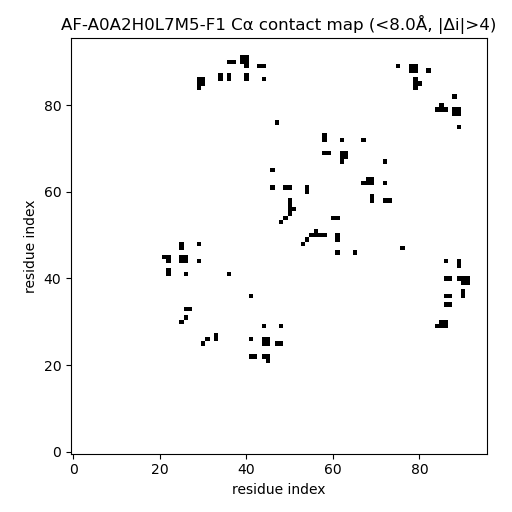.205 1.00 90.81 86 ASP A O 1
ATOM 710 N N . PRO A 1 87 ? -8.509 3.154 4.722 1.00 90.19 87 PRO A N 1
ATOM 711 C CA . PRO A 1 87 ? -7.136 3.653 4.686 1.00 90.19 87 PRO A CA 1
ATOM 712 C C . PRO A 1 87 ? -6.646 4.181 6.041 1.00 90.19 87 PRO A C 1
ATOM 714 O O . PRO A 1 87 ? -5.440 4.175 6.283 1.00 90.19 87 PRO A O 1
ATOM 717 N N . ARG A 1 88 ? -7.546 4.584 6.948 1.00 90.31 88 ARG A N 1
ATOM 718 C CA . ARG A 1 88 ? -7.193 5.046 8.301 1.00 90.31 88 ARG A CA 1
ATOM 719 C C . ARG A 1 88 ? -6.634 3.925 9.172 1.00 90.31 88 ARG A C 1
ATOM 721 O O . ARG A 1 88 ? -5.860 4.191 10.082 1.00 90.31 88 ARG A O 1
ATOM 728 N N . SER A 1 89 ? -6.947 2.662 8.871 1.00 91.62 89 SER A N 1
ATOM 729 C CA . SER A 1 89 ? -6.369 1.527 9.602 1.00 91.62 89 SER A CA 1
ATOM 730 C C . SER A 1 89 ? -4.885 1.309 9.294 1.00 91.62 89 SER A C 1
ATOM 732 O O . SER A 1 89 ? -4.261 0.430 9.879 1.00 91.62 89 SER A O 1
ATOM 734 N N . LEU A 1 90 ? -4.328 2.038 8.322 1.00 91.56 90 LEU A N 1
ATOM 735 C CA . LEU A 1 90 ? -2.905 2.008 7.999 1.00 91.56 90 LEU A CA 1
ATOM 736 C C . LEU A 1 90 ? -2.108 3.046 8.789 1.00 91.56 90 LEU A C 1
ATOM 738 O O . LEU A 1 90 ? -0.883 3.077 8.648 1.00 91.56 90 LEU A O 1
ATOM 742 N N . GLU A 1 91 ? -2.757 3.878 9.604 1.00 91.00 91 GLU A N 1
ATOM 743 C CA . GLU A 1 91 ? -2.058 4.777 10.517 1.00 91.00 91 GLU A CA 1
ATOM 744 C C . GLU A 1 91 ? -1.121 3.984 11.442 1.00 91.00 91 GLU A C 1
ATOM 746 O O . GLU A 1 91 ? -1.429 2.851 11.831 1.00 91.00 91 GLU A O 1
ATOM 751 N N . PRO A 1 92 ? 0.086 4.496 11.741 1.00 84.38 92 PRO A N 1
ATOM 752 C CA . PRO A 1 92 ? 0.865 3.940 12.832 1.00 84.38 92 PRO A CA 1
ATOM 753 C C . PRO A 1 92 ? 0.036 4.047 14.112 1.00 84.38 92 PRO A C 1
ATOM 755 O O . PRO A 1 92 ? -0.630 5.056 14.341 1.00 84.38 92 PRO A O 1
ATOM 758 N N . GLU A 1 93 ? 0.072 3.004 14.940 1.00 77.94 93 GLU A N 1
ATOM 759 C CA . GLU A 1 93 ? -0.471 3.106 16.289 1.00 77.94 93 GLU A CA 1
ATOM 760 C C . GLU A 1 93 ? 0.249 4.266 16.972 1.00 77.94 93 GLU A C 1
ATOM 762 O O . GLU A 1 93 ? 1.476 4.260 17.121 1.00 77.94 93 GLU A O 1
ATOM 767 N N . SER A 1 94 ? -0.511 5.316 17.281 1.00 58.91 94 SER A N 1
ATOM 768 C CA . SER A 1 94 ? 0.022 6.485 17.958 1.00 58.91 94 SER A CA 1
ATOM 769 C C . SER A 1 94 ? 0.603 6.005 19.283 1.00 58.91 94 SER A C 1
ATOM 771 O O . SER A 1 94 ? -0.130 5.474 20.116 1.00 58.91 94 SER A O 1
ATOM 773 N N . LYS A 1 95 ? 1.916 6.171 19.480 1.00 46.34 95 LYS A N 1
ATOM 774 C CA . LYS A 1 95 ? 2.514 6.091 20.815 1.00 46.34 95 LYS A CA 1
ATOM 775 C C . LYS A 1 95 ? 2.044 7.330 21.578 1.00 46.34 95 LYS A C 1
ATOM 777 O O . LYS A 1 95 ? 2.711 8.360 21.528 1.00 46.34 95 LYS A O 1
ATOM 782 N N . ALA A 1 96 ? 0.839 7.258 22.135 1.00 38.91 96 ALA A N 1
ATOM 783 C CA . ALA A 1 96 ? 0.407 8.146 23.205 1.00 38.91 96 ALA A CA 1
ATOM 784 C C . ALA A 1 96 ? 1.068 7.701 24.515 1.00 38.91 96 ALA A C 1
ATOM 786 O O . ALA A 1 96 ? 1.246 6.471 24.684 1.00 38.91 96 ALA A O 1
#

Nearest PDB structures (foldseek):
  2e18-assembly1_B  TM=5.631E-01  e=8.691E-01  Pyrococcus horikoshii OT3
  4l5e-assembly1_A-2  TM=7.260E-01  e=5.082E+00  Aquifex aeolicus VF5
  5iya-assembly1_M  TM=4.395E-01  e=8.352E+00  Homo sapiens
  7ega-assembly1_R  TM=4.395E-01  e=9.856E+00  Homo sapiens

Secondary structure (DSSP, 8-state):
--HHHHHHHHHHHHHHHHHHHHHHHHHHHH-TT-----HHHHHHHHHHHIIIII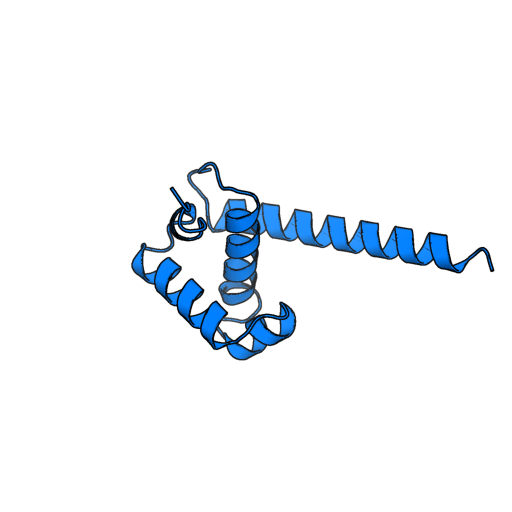STT-HHHHHHHHT--HHHHHHHHHHHHHTTS-GGGGS-----

pLDDT: mean 85.33, std 12.33, range [38.91, 95.0]

Solvent-accessible surface area (backbone atoms only — not comparable to full-atom values): 5448 Å² total; per-residue (Å²): 139,74,71,60,62,62,51,53,53,52,51,49,52,52,50,51,51,52,52,50,52,49,37,54,51,22,40,62,72,50,33,77,83,66,69,92,64,53,76,64,12,47,53,48,43,32,50,50,38,42,22,56,69,75,42,72,60,36,55,64,62,36,16,62,75,74,71,48,57,50,68,59,51,50,50,53,51,50,48,25,55,74,55,74,52,38,56,74,62,46,47,74,83,76,88,122

Mean predicted aligned error: 6.98 Å

Foldseek 3Di:
DPPPVVVVVVVVVVVVVVLVVLLVVLCVVLVVVNDDADPQLSVLSSLVCCCCPVVVNPLVVSCVVVVHDSVVNVVSVVQCVVVVSRSRSSHDPDPD

Sequence (96 aa):
MLQNNKKDDLLELVKNNSNNIMQIIAEKKLNPNNYHLSAEAKKRLRWMHMLYCDQRGNVSSTARKIGLSRQWLSHLKQVFERSGKDPRSLEPESKA

Radius of gyration: 15.37 Å; Cα contacts (8 Å, |Δi|>4): 75; chains: 1; bounding box: 48×29×38 Å